Protein AF-A0A382I7S2-F1 (afdb_monomer_lite)

pLDDT: mean 71.72, std 21.45, range [24.88, 95.31]

Secondary structure (DSSP, 8-state):
----------------PPPPP-------S-GGGPPP--S--GGGT------HHHHHHHHHHTT--TT-----SS-TTTTTTT-

Radius of gyration: 18.16 Å; chains: 1; bounding box: 46×28×43 Å

InterPro domains:
  IPR001737 Ribosomal RNA adenine methyltransferase KsgA/Erm [PF00398] (41-82)
  IPR001737 Ribosomal RNA adenine methyltransferase KsgA/Erm [PS51689] (40-83)
  IPR001737 Ribosomal RNA adenine methyltransferase KsgA/Erm [PTHR11727] (21-82)
  IPR029063 S-adenosyl-L-methionine-dependent methyltransferase superfamily [G3DSA:3.40.50.150] (33-83)
  IPR029063 S-adenosyl-L-methionine-dependent methyltransferase superfamily [SSF53335] (40-82)

Foldseek 3Di:
DDDPDPPDDDDDDDPDDDDPDDPPDDPDDDPVPDDPPPDADVVVVDDDDDDVVVLVVVVVVVVDDPPDDDDDDCCPVVPNVVD

Structure (mmCIF, N/CA/C/O backbone):
data_AF-A0A382I7S2-F1
#
_entry.id   AF-A0A382I7S2-F1
#
loop_
_atom_site.group_PDB
_atom_site.id
_atom_site.type_symbol
_atom_site.label_atom_id
_atom_site.label_alt_id
_atom_site.label_comp_id
_atom_site.label_asym_id
_atom_site.label_entity_id
_atom_site.label_seq_id
_atom_site.pdbx_PDB_ins_code
_atom_site.Cartn_x
_atom_site.Cartn_y
_atom_site.Cartn_z
_atom_site.occupancy
_atom_site.B_iso_or_equiv
_atom_site.auth_seq_id
_atom_site.auth_comp_id
_atom_site.auth_asym_id
_atom_site.auth_atom_id
_atom_site.pdbx_PDB_model_num
ATOM 1 N N . VAL A 1 1 ? -1.857 -11.861 21.088 1.00 34.22 1 VAL A N 1
ATOM 2 C CA . VAL A 1 1 ? -1.296 -11.049 19.987 1.00 34.22 1 VAL A CA 1
ATOM 3 C C . VAL A 1 1 ? -1.556 -11.794 18.692 1.00 34.22 1 VAL A C 1
ATOM 5 O O . VAL A 1 1 ? -1.070 -12.907 18.550 1.00 34.22 1 VAL A O 1
ATOM 8 N N . ALA A 1 2 ? -2.43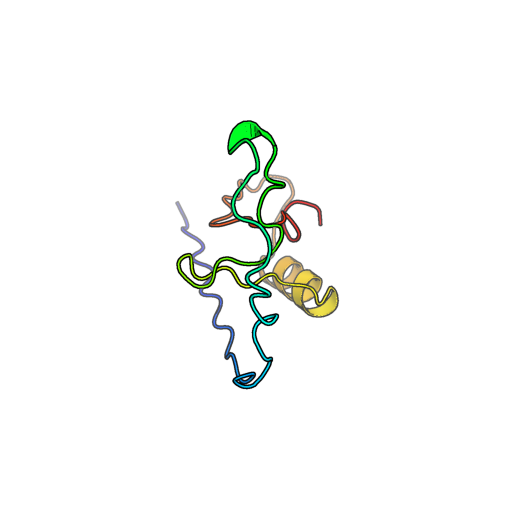7 -11.283 17.834 1.00 24.88 2 ALA A N 1
ATOM 9 C CA . ALA A 1 2 ? -2.702 -11.903 16.540 1.00 24.88 2 ALA A CA 1
ATOM 10 C C . ALA A 1 2 ? -1.678 -11.353 15.543 1.00 24.88 2 ALA A C 1
ATOM 12 O O . ALA A 1 2 ? -1.635 -10.151 15.300 1.00 24.88 2 ALA A O 1
ATOM 13 N N . SER A 1 3 ? -0.807 -12.215 15.027 1.00 29.48 3 SER A N 1
ATOM 14 C CA . SER A 1 3 ? 0.107 -11.867 13.941 1.00 29.48 3 SER A CA 1
A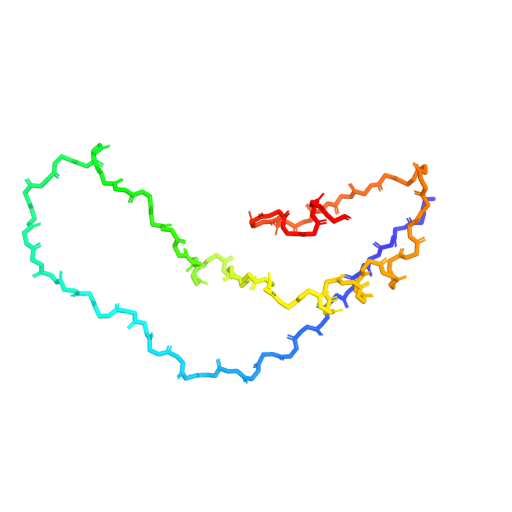TOM 15 C C . SER A 1 3 ? -0.644 -12.052 12.627 1.00 29.48 3 SER A C 1
ATOM 17 O O . SER A 1 3 ? -0.876 -13.182 12.204 1.00 29.48 3 SER A O 1
ATOM 19 N N . VAL A 1 4 ? -1.063 -10.952 12.001 1.00 33.91 4 VAL A N 1
ATOM 20 C CA . VAL A 1 4 ? -1.612 -10.982 10.641 1.00 33.91 4 VAL A CA 1
ATOM 21 C C . VAL A 1 4 ? -0.434 -11.074 9.674 1.00 33.91 4 VAL A C 1
ATOM 23 O O . VAL A 1 4 ? 0.236 -10.086 9.384 1.00 33.91 4 VAL A O 1
ATOM 26 N N . GLU A 1 5 ? -0.140 -12.284 9.205 1.00 38.12 5 GLU A N 1
ATOM 27 C CA . GLU A 1 5 ? 0.835 -12.508 8.140 1.00 38.12 5 GLU A CA 1
ATOM 28 C C . GLU A 1 5 ? 0.113 -12.445 6.788 1.00 38.12 5 GLU A C 1
ATOM 30 O O . GLU A 1 5 ? -0.484 -13.417 6.321 1.00 38.12 5 GLU A O 1
ATOM 35 N N . VAL A 1 6 ? 0.144 -11.275 6.146 1.00 41.34 6 VAL A N 1
ATOM 36 C CA . VAL A 1 6 ? -0.377 -11.103 4.785 1.00 41.34 6 VAL A CA 1
ATOM 37 C C . VAL A 1 6 ? 0.587 -11.777 3.808 1.00 41.34 6 VAL A C 1
ATOM 39 O O . VAL A 1 6 ? 1.557 -11.180 3.335 1.00 41.34 6 VAL A O 1
ATOM 42 N N . ARG A 1 7 ? 0.336 -13.049 3.489 1.00 35.03 7 ARG A N 1
ATOM 43 C CA . ARG A 1 7 ? 1.108 -13.784 2.480 1.00 35.03 7 ARG A CA 1
ATOM 44 C C . ARG A 1 7 ? 0.665 -13.356 1.081 1.00 35.03 7 ARG A C 1
ATOM 46 O O . ARG A 1 7 ? -0.187 -13.974 0.451 1.00 35.03 7 ARG A O 1
ATOM 53 N N . CYS A 1 8 ? 1.243 -12.262 0.600 1.00 34.75 8 CYS A N 1
ATOM 54 C CA . CYS A 1 8 ? 0.999 -11.754 -0.744 1.00 34.75 8 CYS A CA 1
ATOM 55 C C . CYS A 1 8 ? 1.720 -12.640 -1.776 1.00 34.75 8 CYS A C 1
ATOM 57 O O . CYS A 1 8 ? 2.945 -12.604 -1.897 1.00 34.75 8 CYS A O 1
ATOM 59 N N . ALA A 1 9 ? 0.971 -13.460 -2.516 1.00 35.31 9 ALA A N 1
ATOM 60 C CA . ALA A 1 9 ? 1.483 -14.201 -3.666 1.00 35.31 9 ALA A CA 1
ATOM 61 C C . ALA A 1 9 ? 1.171 -13.423 -4.954 1.00 35.31 9 ALA A C 1
ATOM 63 O O . ALA A 1 9 ? 0.042 -13.438 -5.439 1.00 35.31 9 ALA A O 1
ATOM 64 N N . VAL A 1 10 ? 2.174 -12.747 -5.522 1.00 43.25 10 VAL A N 1
ATOM 65 C CA . VAL A 1 10 ? 2.084 -12.144 -6.861 1.00 43.25 10 VAL A CA 1
ATOM 66 C C . VAL A 1 10 ? 2.787 -13.072 -7.851 1.00 43.25 10 VAL A C 1
ATOM 68 O O . VAL A 1 10 ? 4.008 -13.222 -7.822 1.00 43.25 10 VAL A O 1
ATOM 71 N N . SER A 1 11 ? 2.009 -13.728 -8.716 1.00 39.62 11 SER A N 1
ATOM 72 C CA . SER A 1 11 ? 2.536 -14.520 -9.832 1.00 39.62 11 SER A CA 1
ATOM 73 C C . SER A 1 11 ? 3.019 -13.576 -10.935 1.00 39.62 11 SER A C 1
ATOM 75 O O . SER A 1 11 ? 2.218 -12.911 -11.590 1.00 39.62 11 SER A O 1
ATOM 77 N N . ASN A 1 12 ? 4.337 -13.496 -11.120 1.00 51.41 12 ASN A N 1
ATOM 78 C CA . ASN A 1 12 ? 4.960 -12.677 -12.155 1.00 51.41 12 ASN A CA 1
ATOM 79 C C . ASN A 1 12 ? 5.126 -13.486 -13.446 1.00 51.41 12 ASN A C 1
ATOM 81 O O . ASN A 1 12 ? 6.044 -14.297 -13.559 1.00 51.41 12 ASN A O 1
ATOM 85 N N . GLN A 1 13 ? 4.289 -13.204 -14.444 1.00 48.72 13 GLN A N 1
ATOM 86 C CA . GLN A 1 13 ? 4.555 -13.559 -15.838 1.00 48.72 13 GLN A CA 1
ATOM 87 C C . GLN A 1 13 ? 4.751 -12.280 -16.656 1.00 48.72 13 GLN A C 1
ATOM 89 O O . GLN A 1 13 ? 3.872 -11.849 -17.390 1.00 48.72 13 GLN A O 1
ATOM 94 N N . ASP A 1 14 ? 5.924 -11.669 -16.514 1.00 53.69 14 ASP A N 1
ATOM 95 C CA . ASP A 1 14 ? 6.487 -10.795 -17.544 1.00 53.69 14 ASP A CA 1
ATOM 96 C C . ASP A 1 14 ? 8.005 -11.005 -17.565 1.00 53.69 14 ASP A C 1
ATOM 98 O O . ASP A 1 14 ? 8.766 -10.481 -16.747 1.00 53.69 14 ASP A O 1
ATOM 102 N N . LYS A 1 15 ? 8.432 -11.899 -18.457 1.00 52.69 15 LYS A N 1
ATOM 103 C CA . LYS A 1 15 ? 9.824 -12.323 -18.630 1.00 52.69 15 LYS A CA 1
ATOM 104 C C . LYS A 1 15 ? 10.553 -11.521 -19.711 1.00 52.69 15 LYS A C 1
ATOM 106 O O . LYS A 1 15 ? 11.689 -11.878 -20.004 1.00 52.69 15 LYS A O 1
ATOM 111 N N . ASN A 1 16 ? 9.965 -10.474 -20.308 1.00 51.41 16 ASN A N 1
ATOM 112 C CA . ASN A 1 16 ? 10.540 -9.921 -21.540 1.00 51.41 16 ASN A CA 1
ATOM 113 C C . ASN A 1 16 ? 10.493 -8.393 -21.691 1.00 51.41 16 ASN A C 1
ATOM 115 O O . ASN A 1 16 ? 10.176 -7.880 -22.763 1.00 51.41 16 ASN A O 1
ATOM 119 N N . ARG A 1 17 ? 10.888 -7.645 -20.652 1.00 54.47 17 ARG A N 1
ATOM 120 C CA . ARG A 1 17 ? 11.257 -6.229 -20.816 1.00 54.47 17 ARG A CA 1
ATOM 121 C C . ARG A 1 17 ? 12.784 -6.081 -20.869 1.00 54.47 17 ARG A C 1
ATOM 123 O O . ARG A 1 17 ? 13.442 -6.432 -19.880 1.00 54.47 17 ARG A O 1
ATOM 130 N N . PRO A 1 18 ? 13.367 -5.568 -21.971 1.00 42.91 18 PRO A N 1
ATOM 131 C CA . PRO A 1 18 ? 14.811 -5.402 -22.070 1.00 42.91 18 PRO A CA 1
ATOM 132 C C . PRO A 1 18 ? 15.305 -4.408 -21.011 1.00 42.91 18 PRO A C 1
ATOM 134 O O . PRO A 1 18 ? 14.647 -3.407 -20.713 1.00 42.91 18 PRO A O 1
ATOM 137 N N . ALA A 1 19 ? 16.455 -4.712 -20.405 1.00 51.03 19 ALA A N 1
ATOM 138 C CA . ALA A 1 19 ? 17.170 -3.748 -19.576 1.00 51.03 19 ALA A CA 1
ATOM 139 C C . ALA A 1 19 ? 17.628 -2.576 -20.466 1.00 51.03 19 ALA A C 1
ATOM 141 O O . ALA A 1 19 ? 17.991 -2.823 -21.615 1.00 51.03 19 ALA A O 1
ATOM 142 N N . PRO A 1 20 ? 17.608 -1.320 -19.983 1.00 53.62 20 PRO A N 1
ATOM 143 C CA . PRO A 1 20 ? 18.115 -0.201 -20.769 1.00 53.62 20 PRO A CA 1
ATOM 144 C C . PRO A 1 20 ? 19.600 -0.437 -21.083 1.00 53.62 20 PRO A C 1
ATOM 146 O O . PRO A 1 20 ? 20.385 -0.680 -20.166 1.00 53.62 20 PRO A O 1
ATOM 149 N N . GLU A 1 21 ? 19.952 -0.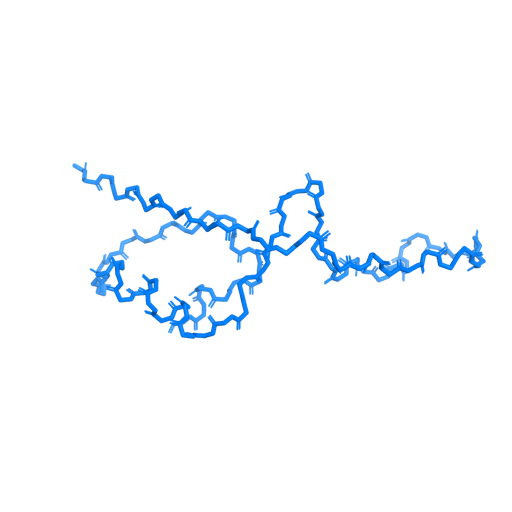418 -22.373 1.00 45.62 21 GLU A N 1
ATOM 150 C CA . GLU A 1 21 ? 21.308 -0.672 -22.863 1.00 45.62 21 GLU A CA 1
ATOM 151 C C . GLU A 1 21 ? 22.315 0.294 -22.233 1.00 45.62 21 GLU A C 1
ATOM 153 O O . GLU A 1 21 ? 22.198 1.522 -22.296 1.00 45.62 21 GLU A O 1
ATOM 158 N N . GLU A 1 22 ? 23.327 -0.299 -21.610 1.00 51.53 22 GLU A N 1
ATOM 159 C CA . GLU A 1 22 ? 24.413 0.367 -20.914 1.00 51.53 22 GLU A CA 1
ATOM 160 C C . GLU A 1 22 ? 25.340 1.025 -21.947 1.00 51.53 22 GLU A C 1
ATOM 162 O O . GLU A 1 22 ? 26.335 0.452 -22.389 1.00 51.53 22 GLU A O 1
ATOM 167 N N . THR A 1 23 ? 24.999 2.246 -22.373 1.00 42.44 23 THR A N 1
ATOM 168 C CA . THR A 1 23 ? 25.873 3.050 -23.235 1.00 42.44 23 THR A CA 1
ATOM 169 C C . THR A 1 23 ? 27.112 3.449 -22.436 1.00 42.44 23 THR A C 1
ATOM 171 O O . THR A 1 23 ? 27.149 4.458 -21.734 1.00 42.44 23 THR A O 1
ATOM 174 N N . GLN A 1 24 ? 28.146 2.619 -22.534 1.00 62.84 24 GLN A N 1
ATOM 175 C CA . GLN A 1 24 ? 29.496 2.871 -22.048 1.00 62.84 24 GLN A CA 1
ATOM 176 C C . GLN A 1 24 ? 30.106 4.055 -22.802 1.00 62.84 24 GLN A C 1
ATOM 178 O O . GLN A 1 24 ? 30.834 3.872 -23.775 1.00 62.84 24 GLN A O 1
ATOM 183 N N . ARG A 1 25 ? 29.842 5.294 -22.375 1.00 53.19 25 ARG A N 1
ATOM 184 C CA . ARG A 1 25 ? 30.599 6.458 -22.854 1.00 53.19 25 ARG A CA 1
ATOM 185 C C . ARG A 1 25 ? 30.943 7.412 -21.705 1.00 53.19 25 ARG A C 1
ATOM 187 O O . ARG A 1 25 ? 30.059 7.930 -21.040 1.00 53.19 25 ARG A O 1
ATOM 194 N N . ARG A 1 26 ? 32.262 7.648 -21.583 1.00 53.91 26 ARG A N 1
ATOM 195 C CA . ARG A 1 26 ? 33.009 8.627 -20.757 1.00 53.91 26 ARG A CA 1
ATOM 196 C C . ARG A 1 26 ? 33.126 8.269 -19.259 1.00 53.91 26 ARG A C 1
ATOM 198 O O . ARG A 1 26 ? 32.186 8.410 -18.490 1.00 53.91 26 ARG A O 1
ATOM 205 N N . ARG A 1 27 ? 34.310 7.786 -18.860 1.00 56.34 27 ARG A N 1
ATOM 206 C CA . ARG A 1 27 ? 34.692 7.365 -17.496 1.00 56.34 27 ARG A CA 1
ATOM 207 C C . ARG A 1 27 ? 35.476 8.466 -16.750 1.00 56.34 27 ARG A C 1
ATOM 209 O O . ARG A 1 27 ? 36.417 8.148 -16.045 1.00 56.34 27 ARG A O 1
ATOM 216 N N . ASP A 1 28 ? 35.071 9.731 -16.870 1.00 55.78 28 ASP A N 1
ATOM 217 C CA . ASP A 1 28 ? 35.836 10.870 -16.317 1.00 55.78 28 ASP A CA 1
ATOM 218 C C . ASP A 1 28 ? 34.977 11.817 -15.450 1.00 55.78 28 ASP A C 1
ATOM 220 O O . ASP A 1 28 ? 35.100 13.035 -15.534 1.00 55.78 28 ASP A O 1
ATOM 224 N N . GLY A 1 29 ? 34.055 11.278 -14.645 1.00 60.81 29 GLY A N 1
ATOM 225 C CA . GLY A 1 29 ? 33.197 12.072 -13.751 1.00 60.81 29 GLY A CA 1
ATOM 226 C C . GLY A 1 29 ? 33.452 11.771 -12.275 1.00 60.81 29 GLY A C 1
ATOM 227 O O . GLY A 1 29 ? 33.545 10.600 -11.903 1.00 60.81 29 GLY A O 1
ATOM 228 N N . ASP A 1 30 ? 33.526 12.818 -11.446 1.00 68.00 30 ASP A N 1
ATOM 229 C CA . ASP A 1 30 ? 33.585 12.724 -9.982 1.00 68.00 30 ASP A CA 1
ATOM 230 C C . ASP A 1 30 ? 32.460 11.801 -9.459 1.00 68.00 30 ASP A C 1
ATOM 232 O O . ASP A 1 30 ? 31.279 12.098 -9.690 1.00 68.00 30 ASP A O 1
ATOM 236 N N . PRO A 1 31 ? 32.782 10.694 -8.755 1.00 60.53 31 PRO A N 1
ATOM 237 C CA . PRO A 1 31 ? 31.802 9.769 -8.185 1.00 60.53 31 PRO A CA 1
ATOM 238 C C . PRO A 1 31 ? 30.734 10.441 -7.314 1.00 60.53 31 PRO A C 1
ATOM 240 O O . PRO A 1 31 ? 29.635 9.895 -7.197 1.00 60.53 31 PRO A O 1
ATOM 243 N N . SER A 1 32 ? 31.030 11.615 -6.740 1.00 64.44 32 SER A N 1
ATOM 244 C CA . SER A 1 32 ? 30.104 12.392 -5.908 1.00 64.44 32 SER A CA 1
ATOM 245 C C . SER A 1 32 ? 28.927 12.996 -6.693 1.00 64.44 32 SER A C 1
ATOM 247 O O . SER A 1 32 ? 27.872 13.266 -6.121 1.00 64.44 32 SER A O 1
ATOM 249 N N . THR A 1 33 ? 29.067 13.149 -8.015 1.00 70.50 33 THR A N 1
ATOM 250 C CA . THR A 1 33 ? 28.083 13.815 -8.893 1.00 70.50 33 THR A CA 1
ATOM 251 C C . THR A 1 33 ? 27.134 12.850 -9.603 1.00 70.50 33 THR A C 1
ATOM 253 O O . THR A 1 33 ? 26.268 13.266 -10.377 1.00 70.50 33 THR A O 1
ATOM 256 N N . ARG A 1 34 ? 27.276 11.538 -9.369 1.00 60.53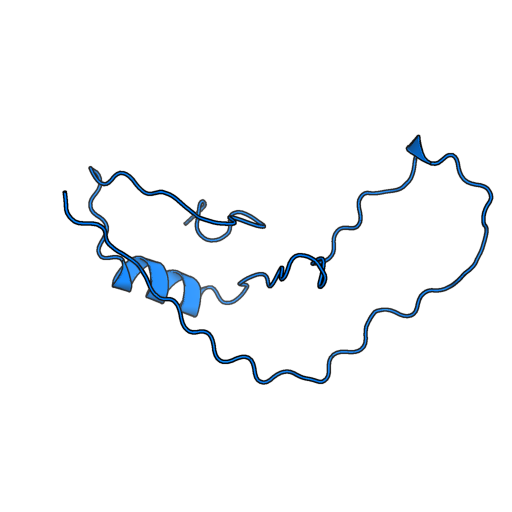 34 ARG A N 1
ATOM 257 C CA . ARG A 1 34 ? 26.480 10.536 -10.079 1.00 60.53 34 ARG A CA 1
ATOM 258 C C . ARG A 1 34 ? 25.037 10.550 -9.558 1.00 60.53 34 ARG A C 1
ATOM 260 O O . ARG A 1 34 ? 24.830 10.287 -8.372 1.00 60.53 34 ARG A O 1
ATOM 267 N N . PRO A 1 35 ? 24.023 10.785 -10.413 1.00 60.12 35 PRO A N 1
ATOM 268 C CA . PRO A 1 35 ? 22.638 10.736 -9.969 1.00 60.12 35 PRO A CA 1
ATOM 269 C C . PRO A 1 35 ? 22.325 9.333 -9.426 1.00 60.12 35 PRO A C 1
ATOM 271 O O . PRO A 1 35 ? 22.784 8.332 -10.001 1.00 60.12 35 PRO A O 1
ATOM 274 N N . PRO A 1 36 ? 21.560 9.221 -8.325 1.00 58.78 36 PRO A N 1
ATOM 275 C CA . PRO A 1 36 ? 21.185 7.927 -7.785 1.00 58.78 36 PRO A CA 1
ATOM 276 C C . PRO A 1 36 ? 20.440 7.140 -8.862 1.00 58.78 36 PRO A C 1
ATOM 278 O O . PRO A 1 36 ? 19.571 7.668 -9.557 1.00 58.78 36 PRO A O 1
ATOM 281 N N . ARG A 1 37 ? 20.791 5.859 -9.018 1.00 62.22 37 ARG A N 1
ATOM 282 C CA . ARG A 1 37 ? 20.094 4.970 -9.953 1.00 62.22 37 ARG A CA 1
ATOM 283 C C . ARG A 1 37 ? 18.624 4.897 -9.533 1.00 62.22 37 ARG A C 1
ATOM 285 O O . ARG A 1 37 ? 18.305 4.276 -8.527 1.00 62.22 37 ARG A O 1
ATOM 292 N N . SER A 1 38 ? 17.752 5.537 -10.308 1.00 70.06 38 SER A N 1
ATOM 293 C CA . SER A 1 38 ? 16.323 5.731 -10.023 1.00 70.06 38 SER A CA 1
ATOM 294 C C . SER A 1 38 ? 15.442 4.525 -10.380 1.00 70.06 38 SER A C 1
ATOM 296 O O . SER A 1 38 ? 14.218 4.591 -10.276 1.00 70.06 38 SER A O 1
ATOM 298 N N . GLY A 1 39 ? 16.052 3.418 -10.812 1.00 75.00 39 GLY A N 1
ATOM 299 C CA . GLY A 1 39 ? 15.363 2.202 -11.232 1.00 75.00 39 GLY A CA 1
ATOM 300 C C . GLY A 1 39 ? 15.379 1.088 -10.177 1.00 75.00 39 GLY A C 1
ATOM 301 O O . GLY A 1 39 ? 16.251 1.071 -9.305 1.00 75.00 39 GLY A O 1
ATOM 302 N N . PRO A 1 40 ? 14.448 0.121 -10.275 1.00 81.44 40 PRO A N 1
ATOM 303 C CA . PRO A 1 40 ? 14.412 -1.034 -9.387 1.00 81.44 40 PRO A CA 1
ATOM 304 C C . PRO A 1 40 ? 15.718 -1.827 -9.460 1.00 81.44 40 PRO A C 1
ATOM 306 O O . PRO A 1 40 ? 16.210 -2.174 -10.539 1.00 81.44 40 PRO A O 1
ATOM 309 N N . ARG A 1 41 ? 16.279 -2.156 -8.297 1.00 87.56 41 ARG A N 1
ATOM 310 C CA . ARG A 1 41 ? 17.466 -3.009 -8.213 1.00 87.56 41 ARG A CA 1
ATOM 311 C C . ARG A 1 41 ? 17.039 -4.474 -8.213 1.00 87.56 41 ARG A C 1
ATOM 313 O O . ARG A 1 41 ? 16.592 -4.980 -7.187 1.00 87.56 41 ARG A O 1
ATOM 320 N N . LYS A 1 42 ? 17.248 -5.174 -9.336 1.00 84.62 42 LYS A N 1
ATOM 321 C CA . LYS A 1 42 ? 16.942 -6.615 -9.464 1.00 84.62 42 LYS A CA 1
ATOM 322 C C . LYS A 1 42 ? 17.627 -7.462 -8.385 1.00 84.62 42 LYS A C 1
ATOM 324 O O . LYS A 1 42 ? 17.007 -8.362 -7.839 1.00 84.62 42 LYS A O 1
ATOM 329 N N . SER A 1 43 ? 18.867 -7.125 -8.017 1.00 88.38 43 SER A N 1
ATOM 330 C CA . SER A 1 43 ? 19.614 -7.818 -6.954 1.00 88.38 43 SER A CA 1
ATOM 331 C C . SER A 1 43 ? 18.990 -7.674 -5.562 1.00 88.38 43 SER A C 1
ATOM 333 O O . SER A 1 43 ? 19.314 -8.446 -4.674 1.00 88.38 43 SER A O 1
ATOM 335 N N . LEU A 1 44 ? 18.144 -6.660 -5.357 1.00 84.69 44 LEU A N 1
ATOM 336 C CA . LEU A 1 44 ? 17.390 -6.451 -4.121 1.00 84.69 44 LEU A CA 1
ATOM 337 C C . LEU A 1 44 ? 15.938 -6.943 -4.239 1.00 84.69 44 LEU A C 1
ATOM 339 O O . LEU A 1 44 ? 15.135 -6.646 -3.362 1.00 84.69 44 LEU A O 1
ATOM 343 N N . GLY A 1 45 ? 15.570 -7.611 -5.340 1.00 86.38 45 GLY A N 1
ATOM 344 C CA . GLY A 1 45 ? 14.203 -8.088 -5.571 1.00 86.38 45 GLY A CA 1
ATOM 345 C C . GLY A 1 45 ? 13.151 -6.979 -5.682 1.00 86.38 45 GLY A C 1
ATOM 346 O O . GLY A 1 45 ? 11.970 -7.234 -5.474 1.00 86.38 45 GLY A O 1
ATOM 347 N N . GLN A 1 46 ? 13.544 -5.736 -5.980 1.00 91.88 46 GLN A N 1
ATOM 348 C CA . GLN A 1 46 ? 12.604 -4.615 -6.007 1.00 91.88 46 GLN A CA 1
ATOM 349 C C . GLN A 1 46 ? 11.688 -4.680 -7.237 1.00 91.88 46 GLN A C 1
ATOM 351 O O . GLN A 1 46 ? 12.138 -4.478 -8.364 1.00 91.88 46 GLN A O 1
ATOM 356 N N . HIS A 1 47 ? 10.391 -4.877 -7.006 1.00 88.50 47 HIS A N 1
ATOM 357 C CA . HIS A 1 47 ? 9.320 -4.705 -7.988 1.00 88.50 47 HIS A CA 1
ATOM 358 C C . HIS A 1 47 ? 8.330 -3.673 -7.444 1.00 88.50 47 HIS A C 1
ATOM 360 O O . HIS A 1 47 ? 7.805 -3.837 -6.347 1.00 88.50 47 HIS A O 1
ATOM 366 N N . PHE A 1 48 ? 8.094 -2.583 -8.177 1.00 89.75 48 PHE A N 1
ATOM 367 C CA . PHE A 1 48 ? 7.209 -1.517 -7.705 1.00 89.75 48 PHE A CA 1
ATOM 368 C C . PHE A 1 48 ? 5.779 -1.742 -8.186 1.00 89.75 48 PHE A C 1
ATOM 370 O O . PHE A 1 48 ? 5.540 -1.836 -9.389 1.00 89.75 48 PHE A O 1
ATOM 377 N N . LEU A 1 49 ? 4.832 -1.766 -7.247 1.00 88.00 49 LEU A N 1
ATOM 378 C CA . LEU A 1 49 ? 3.406 -1.781 -7.549 1.00 88.00 49 LEU A CA 1
ATOM 379 C C . LEU A 1 49 ? 2.990 -0.429 -8.150 1.00 88.00 49 LEU A C 1
ATOM 381 O O . LEU A 1 49 ? 3.239 0.623 -7.560 1.00 88.00 49 LEU A O 1
ATOM 385 N N . THR A 1 50 ? 2.374 -0.458 -9.331 1.00 86.56 50 THR A N 1
ATOM 386 C CA . THR A 1 50 ? 1.916 0.744 -10.051 1.00 86.56 50 THR A CA 1
ATOM 387 C C . THR A 1 50 ? 0.411 0.764 -10.307 1.00 86.56 50 THR A C 1
ATOM 389 O O . THR A 1 50 ? -0.140 1.836 -10.541 1.00 86.56 50 THR A O 1
ATOM 392 N N . ASP A 1 51 ? -0.261 -0.391 -10.259 1.00 91.56 51 ASP A N 1
ATOM 393 C CA . ASP A 1 51 ? -1.706 -0.486 -10.470 1.00 91.56 51 ASP A CA 1
ATOM 394 C C . ASP A 1 51 ? -2.471 -0.097 -9.195 1.00 91.56 51 ASP A C 1
ATOM 396 O O . ASP A 1 51 ? -2.424 -0.785 -8.171 1.00 91.56 51 ASP A O 1
ATOM 400 N N . THR A 1 52 ? -3.215 1.004 -9.278 1.00 91.62 52 THR A N 1
ATOM 401 C CA . THR A 1 52 ? -4.020 1.543 -8.178 1.00 91.62 52 THR A CA 1
ATOM 402 C C . THR A 1 52 ? -5.216 0.666 -7.813 1.00 91.62 52 THR A C 1
ATOM 404 O O . THR A 1 52 ? -5.654 0.685 -6.664 1.00 91.62 52 THR A O 1
ATOM 407 N N . ARG A 1 53 ? -5.744 -0.141 -8.742 1.00 94.38 53 ARG A N 1
ATOM 408 C CA . ARG A 1 53 ? -6.846 -1.071 -8.450 1.00 94.38 53 ARG A CA 1
ATOM 409 C C . ARG A 1 53 ? -6.373 -2.205 -7.559 1.00 94.38 53 ARG A C 1
ATOM 411 O O . ARG A 1 53 ? -7.066 -2.557 -6.610 1.00 94.38 53 ARG A O 1
ATOM 418 N N . ILE A 1 54 ? -5.194 -2.752 -7.850 1.00 92.81 54 ILE A N 1
ATOM 419 C CA . ILE A 1 54 ? -4.573 -3.778 -7.007 1.00 92.81 54 ILE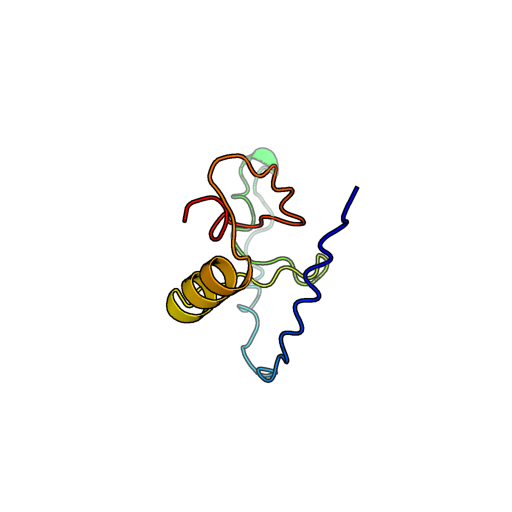 A CA 1
ATOM 420 C C . ILE A 1 54 ? -4.236 -3.193 -5.640 1.00 92.81 54 ILE A C 1
ATOM 422 O O . ILE A 1 54 ? -4.535 -3.814 -4.627 1.00 92.81 54 ILE A O 1
ATOM 426 N N . LEU A 1 55 ? -3.717 -1.966 -5.606 1.00 92.62 55 LEU A N 1
ATOM 427 C CA . LEU A 1 55 ? -3.431 -1.257 -4.364 1.00 92.62 55 LEU A CA 1
ATOM 428 C C . LEU A 1 55 ? -4.681 -1.118 -3.478 1.00 92.62 55 LEU A C 1
ATOM 430 O O . LEU A 1 55 ? -4.650 -1.495 -2.311 1.00 92.62 55 LEU A O 1
ATOM 434 N N . ASN A 1 56 ? -5.807 -0.672 -4.042 1.00 92.31 56 ASN A N 1
ATOM 435 C CA . ASN A 1 56 ? -7.070 -0.583 -3.303 1.00 92.31 56 ASN A CA 1
ATOM 436 C C . ASN A 1 56 ? -7.569 -1.957 -2.831 1.00 92.31 56 ASN A C 1
ATOM 438 O O . ASN A 1 56 ? -8.073 -2.065 -1.720 1.00 92.31 56 ASN A O 1
ATOM 442 N N . ARG A 1 57 ? -7.420 -3.012 -3.644 1.00 95.31 57 ARG A N 1
ATOM 443 C CA . ARG A 1 57 ? -7.792 -4.377 -3.233 1.00 95.31 57 ARG A CA 1
ATOM 444 C C . ARG A 1 57 ? -6.952 -4.873 -2.059 1.00 95.31 57 ARG A C 1
ATOM 446 O O . ARG A 1 57 ? -7.504 -5.531 -1.191 1.00 95.31 57 ARG A O 1
ATOM 453 N N . ILE A 1 58 ? -5.659 -4.544 -2.024 1.00 93.50 58 ILE A N 1
ATOM 454 C CA . ILE A 1 58 ? -4.777 -4.872 -0.895 1.00 93.50 58 ILE A CA 1
ATOM 455 C C . ILE A 1 58 ? -5.267 -4.173 0.375 1.00 93.50 58 ILE A C 1
ATOM 457 O O . ILE A 1 58 ? -5.413 -4.832 1.394 1.00 93.50 58 ILE A O 1
ATOM 461 N N . VAL A 1 59 ? -5.565 -2.871 0.304 1.00 92.19 59 VAL A N 1
ATOM 462 C CA . VAL A 1 59 ? -6.054 -2.106 1.466 1.00 92.19 59 VAL A CA 1
ATOM 463 C C . VAL A 1 59 ? -7.394 -2.644 1.967 1.00 92.19 59 VAL A C 1
ATOM 465 O O . VAL A 1 59 ? -7.552 -2.847 3.163 1.00 92.19 59 VAL A O 1
ATOM 468 N N . VAL A 1 60 ? -8.337 -2.934 1.065 1.00 94.19 60 VAL A N 1
ATOM 469 C CA . VAL A 1 60 ? -9.638 -3.515 1.440 1.00 94.19 60 VAL A CA 1
ATOM 470 C C . VAL A 1 60 ? -9.465 -4.891 2.081 1.00 94.19 60 VAL A C 1
ATOM 472 O O . VAL A 1 60 ? -10.077 -5.157 3.104 1.00 94.19 60 VAL A O 1
ATOM 475 N N . ALA A 1 61 ? -8.615 -5.749 1.512 1.00 95.25 61 ALA A N 1
ATOM 476 C CA . ALA A 1 61 ? -8.367 -7.087 2.047 1.00 95.25 61 ALA A CA 1
ATOM 477 C C . ALA A 1 61 ? -7.589 -7.089 3.374 1.00 95.25 61 ALA A C 1
ATOM 479 O O . ALA A 1 61 ? -7.566 -8.110 4.052 1.00 95.25 61 ALA A O 1
ATOM 480 N N . ALA A 1 62 ? -6.921 -5.985 3.720 1.00 92.62 62 ALA A N 1
ATOM 481 C CA . ALA A 1 62 ? -6.221 -5.840 4.991 1.00 92.62 62 ALA A CA 1
ATOM 482 C C . ALA A 1 62 ? -7.165 -5.507 6.157 1.00 92.62 62 ALA A C 1
ATOM 484 O O . ALA A 1 62 ? -6.734 -5.643 7.295 1.00 92.62 62 ALA A O 1
ATOM 485 N N . GLU A 1 63 ? -8.408 -5.086 5.868 1.00 94.94 63 GLU A N 1
ATOM 486 C CA . GLU A 1 63 ? -9.476 -4.844 6.856 1.00 94.94 63 GLU A CA 1
ATOM 487 C C . GLU A 1 63 ? -9.003 -4.014 8.065 1.00 94.94 63 GLU A C 1
ATOM 489 O O . GLU A 1 63 ? -9.295 -4.338 9.210 1.00 94.94 63 GLU A O 1
ATOM 494 N N . LEU A 1 64 ? -8.231 -2.955 7.792 1.00 90.94 64 LEU A N 1
ATOM 495 C CA . LEU A 1 64 ? -7.596 -2.126 8.819 1.00 90.94 64 LEU A CA 1
ATOM 496 C C . LEU A 1 64 ? -8.590 -1.167 9.480 1.00 90.94 64 LEU A C 1
ATOM 498 O O . LEU A 1 64 ? -9.320 -0.449 8.789 1.00 90.94 64 LEU A O 1
ATOM 502 N N . ASP A 1 65 ? -8.500 -1.062 10.801 1.00 91.62 65 ASP A N 1
ATOM 503 C CA . ASP A 1 65 ? -9.202 -0.075 11.614 1.00 91.62 65 ASP A CA 1
ATOM 504 C C . ASP A 1 65 ? -8.285 1.106 12.006 1.00 91.62 65 ASP A C 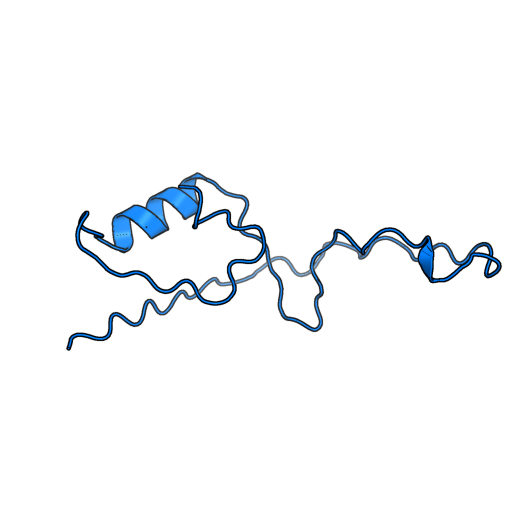1
ATOM 506 O O . ASP A 1 65 ? -7.062 0.964 12.077 1.00 91.62 65 ASP A O 1
ATOM 510 N N . PRO A 1 66 ? -8.831 2.298 12.334 1.00 87.81 66 PRO A N 1
ATOM 511 C CA . PRO A 1 66 ? -8.031 3.485 12.678 1.00 87.81 66 PRO A CA 1
ATOM 512 C C . PRO A 1 66 ? -7.087 3.335 13.885 1.00 87.81 66 PRO A C 1
ATOM 514 O O . PRO A 1 66 ? -6.227 4.189 14.096 1.00 87.81 66 PRO A O 1
ATOM 517 N N . GLY A 1 67 ? -7.274 2.300 14.705 1.00 89.00 67 GLY A N 1
ATOM 518 C CA . GLY A 1 67 ? -6.424 1.998 15.858 1.00 89.00 67 GLY A CA 1
ATOM 519 C C . GLY A 1 67 ? -5.295 1.010 15.563 1.00 89.00 67 GLY A C 1
ATOM 520 O O . GLY A 1 67 ? -4.461 0.777 16.441 1.00 89.00 67 GLY A O 1
ATOM 521 N N . ASP A 1 68 ? -5.259 0.427 14.365 1.00 91.00 68 ASP A N 1
ATOM 522 C CA . ASP A 1 68 ? -4.314 -0.632 14.046 1.00 91.00 68 ASP A CA 1
ATOM 523 C C . ASP A 1 68 ? -2.892 -0.103 13.885 1.00 91.00 68 ASP A C 1
ATOM 525 O O . ASP A 1 68 ? -2.619 0.910 13.238 1.00 91.00 68 ASP A O 1
ATOM 529 N N . GLN A 1 69 ? -1.946 -0.844 14.457 1.00 93.56 69 GLN A N 1
ATOM 530 C CA . GLN A 1 69 ? -0.528 -0.614 14.232 1.00 93.56 69 GLN A CA 1
ATOM 531 C C . GLN A 1 69 ? -0.058 -1.474 13.063 1.00 93.56 69 GLN A C 1
ATOM 533 O O . GLN A 1 69 ? -0.059 -2.701 13.140 1.00 93.56 69 GLN A O 1
ATOM 538 N N . VAL A 1 70 ? 0.382 -0.821 11.989 1.00 91.25 70 VAL A N 1
ATOM 539 C CA . VAL A 1 70 ? 0.794 -1.489 10.750 1.00 91.25 70 VAL A CA 1
ATOM 540 C C . VAL A 1 70 ? 2.304 -1.381 10.564 1.00 91.25 70 VAL A C 1
ATOM 542 O O . VAL A 1 70 ? 2.881 -0.297 10.651 1.00 91.25 70 VAL A O 1
ATOM 545 N N . LEU A 1 71 ? 2.944 -2.511 10.260 1.00 92.62 71 LEU A N 1
ATOM 546 C CA . LEU A 1 71 ? 4.345 -2.576 9.852 1.00 92.62 71 LEU A CA 1
ATOM 547 C C . LEU A 1 71 ? 4.435 -2.919 8.362 1.00 92.62 71 LEU A C 1
ATOM 549 O O . LEU A 1 71 ? 4.099 -4.028 7.950 1.00 92.62 71 LEU A O 1
ATOM 553 N N . GLU A 1 72 ? 4.942 -1.988 7.556 1.00 91.62 72 GLU A N 1
ATOM 554 C CA . GLU A 1 72 ? 5.194 -2.221 6.132 1.00 91.62 72 GLU A CA 1
ATOM 555 C C . GLU A 1 72 ? 6.613 -2.762 5.912 1.00 91.62 72 GLU A C 1
ATOM 557 O O . GLU A 1 72 ? 7.611 -2.101 6.212 1.00 91.62 72 GLU A O 1
ATOM 562 N N . ILE A 1 73 ? 6.718 -3.965 5.345 1.00 91.94 73 ILE A N 1
ATOM 563 C CA . ILE A 1 73 ? 8.006 -4.563 4.986 1.00 91.94 73 ILE A CA 1
ATOM 564 C C . ILE A 1 73 ? 8.369 -4.178 3.554 1.00 91.94 73 ILE A C 1
ATOM 566 O O . ILE A 1 73 ? 7.658 -4.500 2.607 1.00 91.94 73 ILE A O 1
ATOM 570 N N . GLY A 1 74 ? 9.521 -3.525 3.391 1.00 89.12 74 GLY A N 1
ATOM 571 C CA . GLY A 1 74 ? 10.036 -3.140 2.077 1.00 89.12 74 GLY A CA 1
ATOM 572 C C . GLY A 1 74 ? 9.161 -2.103 1.361 1.00 89.12 74 GLY A C 1
ATOM 573 O O . GLY A 1 74 ? 8.730 -2.363 0.238 1.00 89.12 74 GLY A O 1
ATOM 574 N N . PRO A 1 75 ? 8.955 -0.902 1.936 1.00 87.75 75 PRO A N 1
ATOM 575 C CA . PRO A 1 75 ? 7.999 0.084 1.418 1.00 87.75 75 PRO A CA 1
ATOM 576 C C . PRO A 1 75 ? 8.326 0.585 0.004 1.00 87.75 75 PRO A C 1
ATOM 578 O O . PRO A 1 75 ? 7.477 1.129 -0.703 1.00 87.75 75 PRO A O 1
ATOM 581 N N . GLY A 1 76 ? 9.571 0.414 -0.453 1.00 88.44 76 GLY A N 1
ATOM 582 C CA . GLY A 1 76 ? 9.999 0.799 -1.794 1.00 88.44 76 GLY A CA 1
ATOM 583 C C . GLY A 1 76 ? 9.725 2.281 -2.057 1.00 88.44 76 GLY A C 1
ATOM 584 O O . GLY A 1 76 ? 10.345 3.150 -1.457 1.00 88.44 76 GLY A O 1
ATOM 585 N N . ARG A 1 77 ? 8.780 2.577 -2.957 1.00 86.75 77 ARG A N 1
ATOM 586 C CA . ARG A 1 77 ? 8.347 3.953 -3.276 1.00 86.75 77 ARG A CA 1
ATOM 587 C C . ARG A 1 77 ? 7.271 4.504 -2.327 1.00 86.75 77 ARG A C 1
ATOM 589 O O . ARG A 1 77 ? 6.754 5.590 -2.591 1.00 86.75 77 ARG A O 1
ATOM 596 N N . GLY A 1 78 ? 6.879 3.764 -1.292 1.00 91.00 78 GLY A N 1
ATOM 597 C CA . GLY A 1 78 ? 5.840 4.122 -0.321 1.00 91.00 78 GLY A CA 1
ATOM 598 C C . GLY A 1 78 ? 4.454 4.277 -0.945 1.00 91.00 78 GLY A C 1
ATOM 599 O O . GLY A 1 78 ? 3.712 5.187 -0.593 1.00 91.00 78 GLY A O 1
ATOM 600 N N . VAL A 1 79 ? 4.145 3.486 -1.979 1.00 90.56 79 VAL A N 1
ATOM 601 C CA . VAL A 1 79 ? 2.854 3.595 -2.682 1.00 90.56 79 VAL A CA 1
ATOM 602 C C . VAL A 1 79 ? 1.697 3.122 -1.807 1.00 90.56 79 VAL A C 1
ATOM 604 O O . VAL A 1 79 ? 0.647 3.750 -1.850 1.00 90.56 79 VAL A O 1
ATOM 607 N N . LEU A 1 80 ? 1.907 2.078 -0.997 1.00 89.12 80 LEU A N 1
ATOM 608 C CA . LEU A 1 80 ? 0.931 1.607 -0.014 1.00 89.12 80 LEU A CA 1
ATOM 609 C C . LEU A 1 80 ? 0.865 2.558 1.183 1.00 89.12 80 LEU A C 1
ATOM 611 O O . LEU A 1 80 ? -0.228 2.941 1.574 1.00 89.12 80 LEU A O 1
ATOM 615 N N . THR A 1 81 ? 2.014 3.037 1.674 1.00 90.88 81 THR A N 1
ATOM 616 C CA . THR A 1 81 ? 2.090 3.992 2.795 1.00 90.88 81 THR A CA 1
ATOM 617 C C . THR A 1 81 ? 1.273 5.271 2.583 1.00 90.88 81 THR A C 1
ATOM 619 O O . THR A 1 81 ? 0.793 5.863 3.540 1.00 90.88 81 THR A O 1
ATOM 622 N N . ARG A 1 82 ? 1.160 5.756 1.339 1.00 89.75 82 ARG A N 1
ATOM 623 C CA . ARG A 1 82 ? 0.464 7.017 1.018 1.00 89.75 82 ARG A CA 1
ATOM 624 C C . ARG A 1 82 ? -1.041 6.867 0.799 1.00 89.75 82 ARG A C 1
ATOM 626 O O . ARG A 1 82 ? -1.674 7.860 0.437 1.00 89.75 82 ARG A O 1
ATOM 633 N N . ARG A 1 83 ? -1.580 5.653 0.877 1.00 84.75 83 ARG A N 1
ATOM 634 C CA . ARG A 1 83 ? -2.962 5.397 0.481 1.00 84.75 83 ARG A CA 1
ATOM 635 C C . ARG A 1 83 ? -3.961 5.687 1.582 1.00 84.75 83 ARG A C 1
ATOM 637 O O . ARG A 1 83 ? -5.060 6.146 1.178 1.00 84.75 83 ARG A O 1
#

Organism: NCBI:txid408172

Sequence (83 aa):
VASVEVRCAVSNQDKNRPAPEETQRRRDGDPSTRPPRSGPRKSLGQHFLTDTRILNRIVVAAELDPGDQVLEIGPGRGVLTRR